Protein AF-A0A7C6R2W4-F1 (afdb_monomer_lite)

Secondary structure (DSSP, 8-state):
----TT-HHHHHTT-B-TTT-PBPEEEEEE-TTS-EEEEEEE-TTSPP-HHHHHHHHHHHHHHHHH--B--TT--TTS--B---GGGTT--

Structure (mmCIF, N/CA/C/O backbone):
data_AF-A0A7C6R2W4-F1
#
_entry.id   AF-A0A7C6R2W4-F1
#
loop_
_atom_site.group_PDB
_atom_site.id
_atom_site.type_symbol
_atom_site.label_atom_id
_atom_site.label_alt_id
_atom_site.label_comp_id
_atom_site.label_asym_id
_atom_site.label_entity_id
_atom_site.label_seq_id
_atom_site.pdbx_PDB_ins_code
_atom_site.Cartn_x
_atom_site.Cartn_y
_atom_site.Cartn_z
_atom_site.occupancy
_atom_site.B_iso_or_equiv
_atom_site.auth_seq_id
_atom_site.auth_comp_id
_atom_site.auth_asym_id
_atom_site.auth_atom_id
_atom_site.pdbx_PDB_model_num
ATOM 1 N N . MET A 1 1 ? -17.764 -7.837 -1.039 1.00 83.81 1 MET A N 1
ATOM 2 C CA . MET A 1 1 ? -17.204 -7.265 0.207 1.00 83.81 1 MET A CA 1
ATOM 3 C C . MET A 1 1 ? -16.847 -8.414 1.133 1.00 83.81 1 MET A C 1
ATOM 5 O O . MET A 1 1 ? -17.575 -9.399 1.127 1.00 83.81 1 MET A O 1
ATOM 9 N N . LEU A 1 2 ? -15.737 -8.308 1.865 1.00 94.62 2 LEU A N 1
ATOM 10 C CA . LEU A 1 2 ? -15.282 -9.309 2.837 1.00 94.62 2 LEU A CA 1
ATOM 11 C C . LEU A 1 2 ? -15.769 -8.927 4.244 1.00 94.62 2 LEU A C 1
ATOM 13 O O . LEU A 1 2 ? -15.947 -7.744 4.522 1.00 94.62 2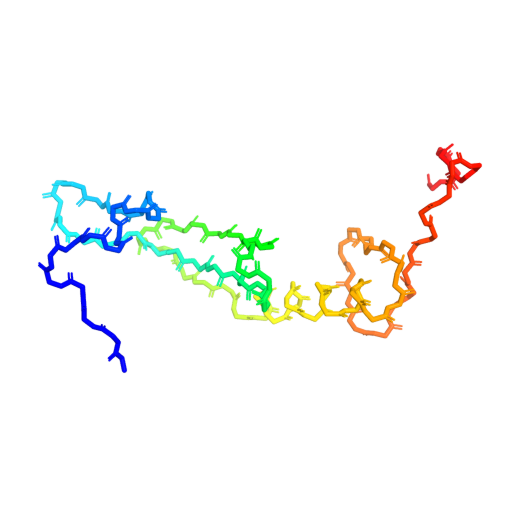 LEU A O 1
ATOM 17 N N . SER A 1 3 ? -15.981 -9.912 5.115 1.00 96.12 3 SER A N 1
ATOM 18 C CA . SER A 1 3 ? -16.347 -9.700 6.519 1.00 96.12 3 SER A CA 1
ATOM 19 C C . SER A 1 3 ? -15.221 -10.179 7.434 1.00 96.12 3 SER A C 1
ATOM 21 O O . SER A 1 3 ? -14.811 -11.328 7.322 1.00 96.12 3 SER A O 1
ATOM 23 N N . ASP A 1 4 ? -14.799 -9.339 8.380 1.00 97.12 4 ASP A N 1
ATOM 24 C CA . ASP A 1 4 ? -13.769 -9.635 9.390 1.00 97.12 4 ASP A CA 1
ATOM 25 C C . ASP A 1 4 ? -14.382 -9.610 10.803 1.00 97.12 4 ASP A C 1
ATOM 27 O O . ASP A 1 4 ? -14.139 -8.713 11.603 1.00 97.12 4 ASP A O 1
ATOM 31 N N . ARG A 1 5 ? -15.282 -10.561 11.097 1.00 95.50 5 ARG A N 1
ATOM 32 C CA . ARG A 1 5 ? -16.015 -10.583 12.383 1.00 95.50 5 ARG A CA 1
ATOM 33 C C . ARG A 1 5 ? -15.138 -10.941 13.575 1.0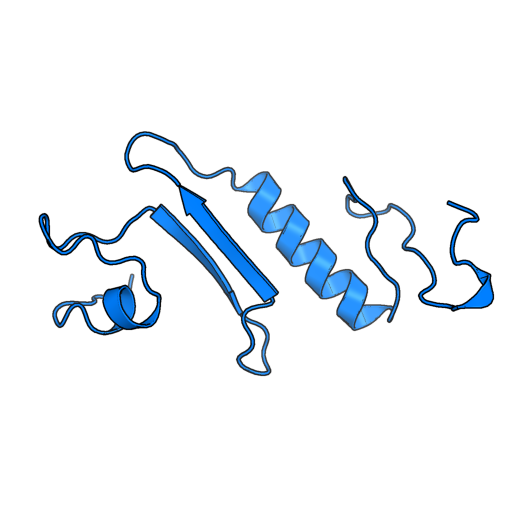0 95.50 5 ARG A C 1
ATOM 35 O O . ARG A 1 5 ? -15.462 -10.551 14.690 1.00 95.50 5 ARG A O 1
ATOM 42 N N . THR A 1 6 ? -14.077 -11.703 13.340 1.00 97.06 6 THR A N 1
ATOM 43 C CA . THR A 1 6 ? -13.095 -12.062 14.366 1.00 97.06 6 THR A CA 1
ATOM 44 C C . THR A 1 6 ? -12.104 -10.931 14.626 1.00 97.06 6 THR A C 1
ATOM 46 O O . THR A 1 6 ? -11.345 -11.026 15.584 1.00 97.06 6 THR A O 1
ATOM 49 N N . GLN A 1 7 ? -12.113 -9.876 13.794 1.00 97.25 7 GLN A N 1
ATOM 50 C CA . GLN A 1 7 ? -11.139 -8.779 13.796 1.00 97.25 7 GLN A CA 1
ATOM 51 C C . GLN A 1 7 ? -9.689 -9.252 13.596 1.00 97.25 7 GLN A C 1
ATOM 53 O O . GLN A 1 7 ? -8.743 -8.509 13.861 1.00 97.25 7 GLN A O 1
ATOM 58 N N . GLU A 1 8 ? -9.498 -10.494 13.147 1.00 97.81 8 GLU A N 1
ATOM 59 C CA . GLU A 1 8 ? -8.183 -11.106 12.997 1.00 97.81 8 GLU A CA 1
ATOM 60 C C . GLU A 1 8 ? -7.425 -10.434 11.858 1.00 97.81 8 GLU A C 1
ATOM 62 O O . GLU A 1 8 ? -6.273 -10.056 12.033 1.00 97.81 8 GLU A O 1
ATOM 67 N N . ILE A 1 9 ? -8.095 -10.174 10.732 1.00 97.31 9 ILE A N 1
ATOM 68 C CA . ILE A 1 9 ? -7.459 -9.546 9.571 1.00 97.31 9 ILE A CA 1
ATOM 69 C C . ILE A 1 9 ? -7.030 -8.122 9.931 1.00 97.31 9 ILE A C 1
ATOM 71 O O . ILE A 1 9 ? -5.878 -7.747 9.725 1.00 97.31 9 ILE A O 1
ATOM 75 N N . SER A 1 10 ? -7.930 -7.332 10.513 1.00 97.31 10 SER A N 1
ATOM 76 C CA . SER A 1 10 ? -7.645 -5.945 10.894 1.00 97.31 10 SER A CA 1
ATOM 77 C C . SER A 1 10 ? -6.503 -5.853 11.914 1.00 97.31 10 SER A C 1
ATOM 79 O O . SER A 1 10 ? -5.679 -4.943 11.829 1.00 97.31 10 SER A O 1
ATOM 81 N N . ARG A 1 11 ? -6.413 -6.816 12.842 1.00 97.44 11 ARG A N 1
ATOM 82 C CA . ARG A 1 11 ? -5.328 -6.918 13.827 1.00 97.44 11 ARG A CA 1
ATOM 83 C C . ARG A 1 11 ? -4.006 -7.339 13.184 1.00 97.44 11 ARG A C 1
ATOM 85 O O . ARG A 1 11 ? -2.986 -6.727 13.469 1.00 97.44 11 ARG A O 1
ATOM 92 N N . THR A 1 12 ? -4.017 -8.334 12.295 1.00 97.31 12 THR A N 1
ATOM 93 C CA . THR A 1 12 ? -2.819 -8.800 11.575 1.00 97.31 12 THR A CA 1
ATOM 94 C C . THR A 1 12 ? -2.207 -7.710 10.702 1.00 97.31 12 THR A C 1
ATOM 96 O O . THR A 1 12 ? -0.990 -7.627 10.598 1.00 97.31 12 THR A O 1
ATOM 99 N N . TYR A 1 13 ? -3.037 -6.865 10.091 1.00 96.75 13 TYR A N 1
ATOM 100 C CA . TYR A 1 13 ? -2.576 -5.725 9.298 1.00 96.75 13 TYR A CA 1
ATOM 101 C C . TYR A 1 13 ? -2.307 -4.465 10.138 1.00 96.75 13 TYR A C 1
ATOM 103 O O . TYR A 1 13 ? -2.041 -3.417 9.558 1.00 96.75 13 TYR A O 1
ATOM 111 N N . GLU A 1 14 ? -2.381 -4.555 11.472 1.00 96.12 14 GLU A N 1
ATOM 112 C CA . GLU A 1 14 ? -2.125 -3.456 12.418 1.00 96.12 14 GLU A CA 1
ATOM 113 C C . GLU A 1 14 ? -2.991 -2.207 12.172 1.00 96.12 14 GLU A C 1
ATOM 115 O O . GLU A 1 14 ? -2.572 -1.067 12.361 1.00 96.12 14 GLU A O 1
ATOM 120 N N . VAL A 1 15 ? -4.234 -2.419 11.735 1.00 96.69 15 VAL A N 1
ATOM 121 C CA . VAL A 1 15 ? -5.186 -1.347 11.396 1.00 96.69 15 VAL A CA 1
ATOM 122 C C . VAL A 1 15 ? -6.461 -1.414 12.222 1.00 96.69 15 VAL A C 1
ATOM 124 O O . VAL A 1 15 ? -7.394 -0.668 11.949 1.00 96.69 15 VAL A O 1
ATOM 127 N N . LEU A 1 16 ? -6.532 -2.288 13.222 1.00 96.75 16 LEU A N 1
ATOM 128 C CA . LEU A 1 16 ? -7.656 -2.338 14.146 1.00 96.75 16 LEU A CA 1
ATOM 129 C C . LEU A 1 16 ? -7.552 -1.206 15.175 1.00 96.75 16 LEU A C 1
ATOM 131 O O . LEU A 1 16 ? -6.541 -1.060 15.856 1.00 96.75 16 LEU A O 1
ATOM 135 N N . ASP A 1 17 ? -8.620 -0.433 15.314 1.00 94.88 17 ASP A N 1
ATOM 136 C CA . ASP A 1 17 ? -8.851 0.397 16.488 1.00 94.88 17 ASP A CA 1
ATOM 137 C C . ASP A 1 17 ? -9.453 -0.486 17.591 1.00 94.88 17 ASP A C 1
ATOM 139 O O . ASP A 1 17 ? -10.613 -0.894 17.515 1.00 94.88 17 ASP A O 1
ATOM 143 N N . GLU A 1 18 ? -8.647 -0.811 18.602 1.00 94.62 18 GLU A N 1
ATOM 144 C CA . GLU A 1 18 ? -9.038 -1.684 19.717 1.00 94.62 18 GLU A CA 1
ATOM 145 C C . GLU A 1 18 ? -10.148 -1.087 20.592 1.00 94.62 18 GLU A C 1
ATOM 147 O O . GLU A 1 18 ? -10.870 -1.831 21.252 1.00 94.62 18 GLU A O 1
ATOM 152 N N . GLU A 1 19 ? -10.299 0.241 20.614 1.00 94.25 19 GLU A N 1
ATOM 153 C CA . GLU A 1 19 ? -11.314 0.902 21.436 1.00 94.25 19 GLU A CA 1
ATOM 154 C C . GLU A 1 19 ? -12.693 0.803 20.779 1.00 94.25 19 GLU A C 1
ATOM 156 O O . GLU A 1 19 ? -13.688 0.476 21.428 1.00 94.25 19 GLU A O 1
ATOM 161 N N . THR A 1 20 ? -12.757 1.067 19.472 1.00 94.38 20 THR A N 1
ATOM 162 C CA . THR A 1 20 ? -14.025 1.093 18.730 1.00 94.38 20 THR A CA 1
ATOM 163 C C . THR A 1 20 ? -14.360 -0.234 18.049 1.00 94.38 20 THR A C 1
ATOM 165 O O . THR A 1 20 ? -15.504 -0.448 17.643 1.00 94.38 20 THR A O 1
ATOM 168 N N . GLY A 1 21 ? -13.379 -1.128 17.900 1.00 93.94 21 GLY A N 1
ATOM 169 C CA . GLY A 1 21 ? -13.501 -2.388 17.169 1.00 93.94 21 GLY A CA 1
ATOM 170 C C . GLY A 1 21 ? -13.601 -2.224 15.647 1.00 93.94 21 GLY A C 1
ATOM 171 O O . GLY A 1 21 ? -13.922 -3.192 14.952 1.00 93.94 21 GLY A O 1
ATOM 172 N N . ALA A 1 22 ? -13.368 -1.016 15.126 1.00 92.94 22 ALA A N 1
ATOM 173 C CA . ALA A 1 22 ? -13.396 -0.704 13.702 1.00 92.94 22 ALA A CA 1
ATOM 174 C C . ALA A 1 22 ? -11.979 -0.674 13.115 1.00 92.94 22 ALA A C 1
ATOM 176 O O . ALA A 1 22 ? -11.013 -0.360 13.799 1.00 92.94 22 ALA A O 1
ATOM 177 N N . ALA A 1 23 ? -11.838 -0.955 11.821 1.00 94.62 23 ALA A N 1
ATOM 178 C CA . ALA A 1 23 ? -10.561 -0.762 11.143 1.00 94.62 23 ALA A CA 1
ATOM 179 C C . ALA A 1 23 ? -10.349 0.716 10.765 1.00 94.62 23 ALA A C 1
ATOM 181 O O . ALA A 1 23 ? -11.268 1.389 10.282 1.00 94.62 23 ALA A O 1
ATOM 182 N N . TYR A 1 24 ? -9.118 1.206 10.909 1.00 94.88 24 TYR A N 1
ATOM 183 C CA . TYR A 1 24 ? -8.658 2.437 10.280 1.00 94.88 24 TYR A CA 1
ATOM 184 C C . TYR A 1 24 ? -8.769 2.347 8.756 1.00 94.88 24 TYR A C 1
ATOM 186 O O . TYR A 1 24 ? -8.853 1.275 8.149 1.00 94.88 24 TYR A O 1
ATOM 194 N N . ARG A 1 25 ? -8.754 3.510 8.102 1.00 95.56 25 ARG A N 1
ATOM 195 C CA . ARG A 1 25 ? -8.855 3.612 6.644 1.00 95.56 25 ARG A CA 1
ATOM 196 C C . ARG A 1 25 ? -7.516 3.278 6.000 1.00 95.56 25 ARG A C 1
ATOM 198 O O . ARG A 1 25 ? -6.789 4.168 5.566 1.00 95.56 25 ARG A O 1
ATOM 205 N N . ALA A 1 26 ? -7.214 1.990 5.933 1.00 96.25 26 ALA A N 1
ATOM 206 C CA . ALA A 1 26 ? -6.000 1.481 5.324 1.00 96.25 26 ALA A CA 1
ATOM 207 C C . ALA A 1 26 ? -6.230 0.971 3.897 1.00 96.25 26 ALA A C 1
ATOM 209 O O . ALA A 1 26 ? -7.316 0.511 3.536 1.00 96.25 26 ALA A O 1
ATOM 210 N N . THR A 1 27 ? -5.196 1.078 3.069 1.00 97.12 27 THR A N 1
ATOM 211 C CA . THR A 1 27 ? -5.129 0.486 1.729 1.00 97.12 27 THR A CA 1
ATOM 212 C C . THR A 1 27 ? -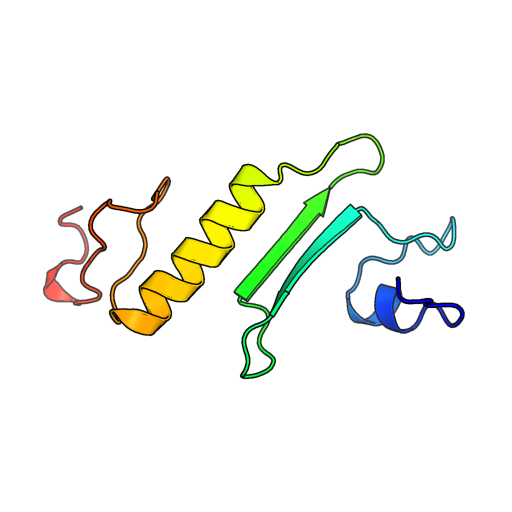3.777 -0.188 1.576 1.00 97.12 27 THR A C 1
ATOM 214 O O . THR A 1 27 ? -2.761 0.426 1.889 1.00 97.12 27 THR A O 1
ATOM 217 N N . PHE A 1 28 ? -3.775 -1.420 1.073 1.00 97.56 28 PHE A N 1
ATOM 218 C CA . PHE A 1 28 ? -2.574 -2.211 0.823 1.00 97.56 28 PHE A CA 1
ATOM 219 C C . PHE A 1 28 ? -2.542 -2.628 -0.648 1.00 97.56 28 PHE A C 1
ATOM 221 O O . PHE A 1 28 ? -3.572 -3.024 -1.197 1.00 97.56 28 PHE A O 1
ATOM 228 N N . ILE A 1 29 ? -1.368 -2.564 -1.273 1.00 97.75 29 ILE A N 1
ATOM 229 C CA . ILE A 1 29 ? -1.099 -3.190 -2.572 1.00 97.75 29 ILE A CA 1
ATOM 230 C C . ILE A 1 29 ? -0.193 -4.383 -2.302 1.00 97.75 29 ILE A C 1
ATOM 232 O O . ILE A 1 29 ? 0.894 -4.234 -1.744 1.00 97.75 29 ILE A O 1
ATOM 236 N N . ILE A 1 30 ? -0.670 -5.565 -2.683 1.00 97.31 30 ILE A N 1
ATOM 237 C CA . ILE A 1 30 ? 0.005 -6.837 -2.437 1.00 97.31 30 ILE A CA 1
ATOM 238 C C . ILE A 1 30 ? 0.365 -7.449 -3.788 1.00 97.31 30 ILE A C 1
ATOM 240 O O . ILE A 1 30 ? -0.506 -7.617 -4.644 1.00 97.31 30 ILE A O 1
ATOM 244 N N . SER A 1 31 ? 1.642 -7.765 -3.989 1.00 95.75 31 SER A N 1
ATOM 245 C CA . SER A 1 31 ? 2.120 -8.416 -5.208 1.00 95.75 31 SER A CA 1
ATOM 246 C C . SER A 1 31 ? 1.729 -9.901 -5.252 1.00 95.75 31 SER A C 1
ATOM 248 O O . SER A 1 31 ? 1.436 -10.507 -4.215 1.00 95.75 31 SER A O 1
ATOM 250 N N . PRO A 1 32 ? 1.751 -10.547 -6.436 1.00 95.81 32 PRO A N 1
ATOM 251 C CA . PRO A 1 32 ? 1.502 -11.987 -6.562 1.00 95.81 32 PRO A CA 1
ATOM 252 C C . PRO A 1 32 ? 2.440 -12.869 -5.720 1.00 95.81 32 PRO A C 1
ATOM 254 O O . PRO A 1 32 ? 2.105 -14.010 -5.423 1.00 95.81 32 PRO A O 1
ATOM 257 N N . GLN A 1 33 ? 3.595 -12.341 -5.305 1.00 95.25 33 GLN A N 1
ATOM 258 C CA . GLN A 1 33 ? 4.559 -12.988 -4.410 1.00 95.25 33 GLN A CA 1
ATOM 259 C C . GLN A 1 33 ? 4.186 -12.839 -2.921 1.00 95.25 33 GLN A C 1
ATOM 261 O O . GLN A 1 33 ? 5.008 -13.122 -2.051 1.00 95.25 33 GLN A O 1
ATOM 266 N N . SER A 1 34 ? 2.963 -12.379 -2.626 1.00 95.06 34 SER A N 1
ATOM 267 C CA . SER A 1 34 ? 2.442 -12.145 -1.274 1.00 95.06 34 SER A CA 1
ATOM 268 C C . SER A 1 34 ? 3.273 -11.150 -0.459 1.00 95.06 34 SER A C 1
ATOM 270 O O . SER A 1 34 ? 3.366 -11.264 0.763 1.00 95.06 34 SER A O 1
ATOM 272 N N . ARG A 1 35 ? 3.876 -10.159 -1.125 1.00 96.25 35 ARG A N 1
ATOM 273 C CA . ARG A 1 35 ? 4.597 -9.058 -0.477 1.00 96.25 35 ARG A CA 1
ATOM 274 C C . ARG A 1 35 ? 3.765 -7.785 -0.529 1.00 96.25 35 ARG A C 1
ATOM 276 O O . ARG A 1 35 ? 3.119 -7.503 -1.534 1.00 96.25 35 ARG A O 1
ATOM 283 N N . ILE A 1 36 ? 3.772 -7.027 0.563 1.00 97.00 36 ILE A N 1
ATOM 284 C CA . ILE A 1 36 ? 3.178 -5.690 0.598 1.00 97.00 36 ILE A CA 1
ATOM 285 C C . ILE A 1 36 ? 4.153 -4.744 -0.105 1.00 97.00 36 ILE A C 1
ATOM 287 O O . ILE A 1 36 ? 5.255 -4.524 0.388 1.00 97.00 36 ILE A O 1
ATOM 291 N N . GLU A 1 37 ? 3.738 -4.196 -1.243 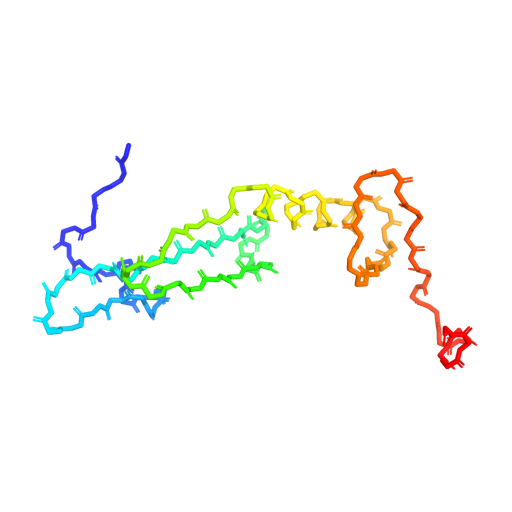1.00 96.69 37 GLU A N 1
ATOM 292 C CA . GLU A 1 37 ? 4.530 -3.232 -2.024 1.00 96.69 37 GLU A CA 1
ATOM 293 C C . GLU A 1 37 ? 4.209 -1.787 -1.624 1.00 96.69 37 GLU A C 1
ATOM 295 O O . GLU A 1 37 ? 5.017 -0.877 -1.788 1.00 96.69 37 GLU A O 1
ATOM 300 N N . TYR A 1 38 ? 3.008 -1.565 -1.089 1.00 97.00 38 TYR A N 1
ATOM 301 C CA . TYR A 1 38 ? 2.556 -0.263 -0.621 1.00 97.00 38 TYR A CA 1
ATOM 302 C C . TYR A 1 38 ? 1.497 -0.425 0.462 1.00 97.00 38 TYR A C 1
ATOM 304 O O . TYR A 1 38 ? 0.622 -1.291 0.368 1.00 97.00 38 TYR A O 1
ATOM 312 N N . TYR A 1 39 ? 1.546 0.459 1.454 1.00 96.88 39 TYR A N 1
ATOM 313 C CA . TYR A 1 39 ? 0.486 0.635 2.431 1.00 96.88 39 TYR A CA 1
ATOM 314 C C . TYR A 1 39 ? 0.294 2.119 2.741 1.00 96.88 39 TYR A C 1
ATOM 316 O O . TYR A 1 39 ? 1.248 2.895 2.780 1.00 96.88 39 TYR A O 1
ATOM 324 N N . CYS A 1 40 ? -0.952 2.522 2.966 1.00 96.25 40 CYS A N 1
ATOM 325 C CA . CYS A 1 40 ? -1.281 3.866 3.419 1.00 96.25 40 CYS A CA 1
ATOM 326 C C . CYS A 1 40 ? -2.453 3.813 4.389 1.00 96.25 40 CYS A C 1
ATOM 328 O O . CYS A 1 40 ? -3.443 3.126 4.129 1.00 96.25 40 CYS A O 1
ATOM 330 N N . VAL A 1 41 ? -2.329 4.543 5.497 1.00 95.94 41 VAL A N 1
ATOM 331 C CA . VAL A 1 41 ? -3.322 4.614 6.569 1.00 95.94 41 VAL A CA 1
ATOM 332 C C . VAL A 1 41 ? -3.771 6.060 6.717 1.00 95.94 41 VAL A C 1
ATOM 334 O O . VAL A 1 41 ? -2.956 6.955 6.929 1.00 95.94 41 VAL A O 1
ATOM 337 N N . TYR A 1 42 ? -5.076 6.282 6.601 1.00 93.19 42 TYR A N 1
ATOM 338 C CA . TYR A 1 42 ? -5.696 7.589 6.779 1.00 93.19 42 TYR A CA 1
ATOM 339 C C . TYR A 1 42 ? -6.386 7.687 8.146 1.00 93.19 42 TYR A C 1
ATOM 341 O O . TYR A 1 42 ? -6.964 6.694 8.612 1.00 93.19 42 TYR A O 1
ATOM 349 N N . PRO A 1 43 ? -6.425 8.891 8.749 1.00 90.25 43 PRO A N 1
ATOM 350 C CA . PRO A 1 43 ? -7.350 9.187 9.838 1.00 90.25 43 PRO A CA 1
ATOM 351 C C . PRO A 1 43 ? -8.801 8.910 9.425 1.00 90.25 43 PRO A C 1
ATOM 353 O O . PRO A 1 43 ? -9.143 8.908 8.237 1.00 90.25 43 PRO A O 1
ATOM 356 N N . ARG A 1 44 ? -9.687 8.707 10.403 1.00 86.75 44 ARG A N 1
ATOM 357 C CA . ARG A 1 44 ? -11.096 8.352 10.147 1.00 86.75 44 ARG A CA 1
ATOM 358 C C . ARG A 1 44 ? -11.851 9.443 9.386 1.00 86.75 44 ARG A C 1
ATOM 360 O O . ARG A 1 44 ? -12.791 9.139 8.650 1.00 86.75 44 ARG A O 1
ATOM 367 N N . GLU A 1 45 ? -11.422 10.686 9.545 1.00 92.25 45 GLU A N 1
ATOM 368 C CA . GLU A 1 45 ? -12.030 11.897 9.004 1.00 92.25 45 GLU A CA 1
ATOM 369 C C . GLU A 1 45 ? -11.606 12.165 7.553 1.00 92.25 45 GLU A C 1
ATOM 371 O O . GLU A 1 45 ? -12.265 12.930 6.851 1.00 92.25 45 GLU A O 1
ATOM 376 N N . VAL A 1 46 ? -10.529 11.527 7.078 1.00 94.12 46 VAL A N 1
ATOM 377 C CA . VAL A 1 46 ? -9.920 11.830 5.778 1.00 94.12 46 VAL A CA 1
ATOM 378 C C . VAL A 1 46 ? -10.289 10.772 4.733 1.00 94.12 46 VAL A C 1
ATOM 380 O O . VAL A 1 46 ? -10.337 9.562 4.981 1.00 94.12 46 VAL A O 1
ATOM 383 N N . GLY A 1 47 ? -10.620 11.243 3.531 1.00 93.88 47 GLY A N 1
ATOM 384 C CA . GLY A 1 47 ? -10.877 10.402 2.364 1.00 93.88 47 GLY A CA 1
ATOM 385 C C . GLY A 1 47 ? -9.584 9.906 1.717 1.00 93.88 47 GLY A C 1
ATOM 386 O O . GLY A 1 47 ? -8.568 10.593 1.726 1.00 93.88 47 GLY A O 1
ATOM 387 N N . ARG A 1 48 ? -9.641 8.718 1.113 1.00 96.19 48 ARG A N 1
ATOM 388 C CA . ARG A 1 48 ? -8.539 8.192 0.297 1.00 96.19 48 ARG A CA 1
ATOM 389 C C . ARG A 1 48 ? -8.491 8.906 -1.050 1.00 96.19 48 ARG A C 1
ATOM 391 O O . ARG A 1 48 ? -9.541 9.236 -1.600 1.00 96.19 48 ARG A O 1
ATOM 398 N N . ASN A 1 49 ? -7.291 9.052 -1.602 1.00 95.94 49 ASN A N 1
ATOM 399 C CA . ASN A 1 49 ? -7.097 9.492 -2.979 1.00 95.94 49 ASN A CA 1
ATOM 400 C C . ASN A 1 49 ? -6.955 8.267 -3.899 1.00 95.94 49 ASN A C 1
ATOM 402 O O . ASN A 1 49 ? -5.945 7.568 -3.852 1.00 95.94 49 ASN A O 1
ATOM 406 N N . VAL A 1 50 ? -7.979 7.995 -4.713 1.00 96.25 50 VAL A N 1
ATOM 407 C CA . VAL A 1 50 ? -7.992 6.839 -5.626 1.00 96.25 50 VAL A CA 1
ATOM 408 C C . VAL A 1 50 ? -6.963 6.994 -6.744 1.00 96.25 50 VAL A C 1
ATOM 410 O O . VAL A 1 50 ? -6.306 6.012 -7.086 1.00 96.25 50 VAL A O 1
ATOM 413 N N . ASP A 1 51 ? -6.774 8.206 -7.264 1.00 96.81 51 ASP A N 1
ATOM 414 C CA . ASP A 1 51 ? -5.815 8.462 -8.342 1.00 96.81 51 ASP A CA 1
ATOM 415 C C . ASP A 1 51 ? -4.384 8.160 -7.889 1.00 96.81 51 ASP A C 1
ATOM 417 O O . ASP A 1 51 ? -3.609 7.568 -8.636 1.00 96.81 51 ASP A O 1
ATOM 421 N N . GLU A 1 52 ? -4.054 8.470 -6.631 1.00 96.38 52 GLU A N 1
ATOM 422 C CA . GLU A 1 52 ? -2.747 8.132 -6.061 1.00 96.38 52 GLU A CA 1
ATOM 423 C C . GLU A 1 52 ? -2.566 6.619 -5.891 1.00 96.38 52 GLU A C 1
ATOM 425 O O . GLU A 1 52 ? -1.514 6.081 -6.227 1.00 96.38 52 GLU A O 1
ATOM 430 N N . ILE A 1 53 ? -3.601 5.907 -5.437 1.00 97.06 53 ILE A N 1
ATOM 431 C CA . ILE A 1 53 ? -3.554 4.442 -5.310 1.00 97.06 53 ILE A CA 1
ATOM 432 C C . ILE A 1 53 ? -3.317 3.794 -6.683 1.00 97.06 53 ILE A C 1
ATOM 434 O O . ILE A 1 53 ? -2.502 2.878 -6.802 1.00 97.06 53 ILE A O 1
ATOM 438 N N . ILE A 1 54 ? -3.989 4.285 -7.730 1.00 97.44 54 ILE A N 1
ATOM 439 C CA . ILE A 1 54 ? -3.801 3.803 -9.105 1.00 97.44 54 ILE A CA 1
ATOM 440 C C . ILE A 1 54 ? -2.395 4.142 -9.611 1.00 97.44 54 ILE A C 1
ATOM 442 O O . ILE A 1 54 ? -1.734 3.274 -10.181 1.00 97.44 54 ILE A O 1
ATOM 446 N N . ARG A 1 55 ? -1.906 5.364 -9.366 1.00 97.62 55 ARG A N 1
ATOM 447 C CA . ARG A 1 55 ? -0.559 5.791 -9.770 1.00 97.62 55 ARG A CA 1
ATOM 448 C C . ARG A 1 55 ? 0.517 4.903 -9.145 1.00 97.62 55 ARG A C 1
ATOM 450 O O . ARG A 1 55 ? 1.413 4.448 -9.853 1.00 97.62 55 ARG A O 1
ATOM 457 N N . VAL A 1 56 ? 0.414 4.616 -7.845 1.00 97.38 56 VAL A N 1
ATOM 458 C CA . VAL A 1 56 ? 1.350 3.723 -7.145 1.00 97.38 56 VAL A CA 1
ATOM 459 C C . VAL A 1 56 ? 1.249 2.293 -7.674 1.00 97.38 56 VAL A C 1
ATOM 461 O O . VAL A 1 56 ? 2.277 1.669 -7.920 1.00 97.38 56 VAL A O 1
ATOM 464 N N . LEU A 1 57 ? 0.040 1.777 -7.923 1.00 97.56 57 LEU A N 1
ATOM 465 C CA . LEU A 1 57 ? -0.135 0.451 -8.523 1.00 97.56 57 LEU A CA 1
ATOM 466 C C . LEU A 1 57 ? 0.566 0.349 -9.886 1.00 97.56 57 LEU A C 1
ATOM 468 O O . LEU A 1 57 ? 1.281 -0.619 -10.143 1.00 97.56 57 LEU A O 1
ATOM 472 N N . GLN A 1 58 ? 0.395 1.356 -10.743 1.00 97.56 58 GLN A N 1
ATOM 473 C CA . GLN A 1 58 ? 1.040 1.409 -12.056 1.00 97.56 58 GLN A CA 1
ATOM 474 C C . GLN A 1 58 ? 2.561 1.546 -11.946 1.00 97.56 58 GLN A C 1
ATOM 476 O O . GLN A 1 58 ? 3.273 0.909 -12.715 1.00 97.56 58 GLN A O 1
ATOM 481 N N . ALA A 1 59 ? 3.062 2.322 -10.984 1.00 97.19 59 ALA A N 1
ATOM 482 C CA . ALA A 1 59 ? 4.492 2.437 -10.701 1.00 97.19 59 ALA A CA 1
ATOM 483 C C . ALA A 1 59 ? 5.107 1.087 -10.303 1.00 97.19 59 ALA A C 1
ATOM 485 O O . ALA A 1 59 ? 6.126 0.683 -10.858 1.00 97.19 59 ALA A O 1
ATOM 486 N N . VAL A 1 60 ? 4.460 0.360 -9.385 1.00 96.31 60 VAL A N 1
ATOM 487 C CA . VAL A 1 60 ? 4.899 -0.977 -8.954 1.00 96.31 60 VAL A CA 1
ATOM 488 C C . VAL A 1 60 ? 4.917 -1.949 -10.139 1.00 96.31 60 VAL A C 1
ATOM 490 O O . VAL A 1 60 ? 5.886 -2.683 -10.329 1.00 96.31 60 VAL A O 1
ATOM 493 N N . GLN A 1 61 ? 3.878 -1.928 -10.978 1.00 96.19 61 GLN A N 1
ATOM 494 C CA . GLN A 1 61 ? 3.817 -2.755 -12.187 1.00 96.19 61 GLN A CA 1
ATOM 495 C C . GLN A 1 61 ? 4.884 -2.371 -13.221 1.00 96.19 61 GLN A C 1
ATOM 497 O O . GLN A 1 61 ? 5.474 -3.258 -13.835 1.00 96.19 61 GLN A O 1
ATOM 502 N N . PHE A 1 62 ? 5.150 -1.075 -13.404 1.00 96.69 62 PHE A N 1
ATOM 503 C CA . PHE A 1 62 ? 6.188 -0.578 -14.305 1.00 96.69 62 PHE A CA 1
ATOM 504 C C . PHE A 1 62 ? 7.568 -1.068 -13.870 1.00 96.69 62 PHE A C 1
ATOM 506 O O . PHE A 1 62 ? 8.251 -1.701 -14.669 1.00 96.69 62 PHE A O 1
ATOM 513 N N . ALA A 1 63 ? 7.933 -0.867 -12.599 1.00 95.00 63 ALA A N 1
ATOM 514 C CA . ALA A 1 63 ? 9.212 -1.320 -12.054 1.00 95.00 63 ALA A CA 1
ATOM 515 C C . ALA A 1 63 ? 9.407 -2.833 -12.230 1.00 95.00 63 ALA A C 1
ATOM 517 O O . ALA A 1 63 ? 10.475 -3.287 -12.634 1.00 95.00 63 ALA A O 1
ATOM 518 N N . ALA A 1 64 ? 8.353 -3.622 -11.989 1.00 93.50 64 ALA A N 1
ATOM 519 C CA . ALA A 1 64 ? 8.390 -5.069 -12.178 1.00 93.50 64 ALA A CA 1
ATOM 520 C C . ALA A 1 64 ? 8.545 -5.486 -13.654 1.00 93.50 64 ALA A C 1
ATOM 522 O O . ALA A 1 64 ? 9.153 -6.517 -13.934 1.00 93.50 64 ALA A O 1
ATOM 523 N N . ALA A 1 65 ? 7.997 -4.711 -14.594 1.00 94.31 65 ALA A N 1
ATOM 524 C CA . ALA A 1 65 ? 8.044 -5.018 -16.022 1.00 94.31 65 ALA A CA 1
ATOM 525 C C . ALA A 1 65 ? 9.354 -4.579 -16.696 1.00 94.31 65 ALA A C 1
ATOM 527 O O . ALA A 1 65 ? 9.825 -5.262 -17.604 1.00 94.31 65 ALA A O 1
ATOM 528 N N . THR A 1 66 ? 9.928 -3.445 -16.285 1.00 94.31 66 THR A N 1
ATOM 529 C CA . THR A 1 66 ? 11.124 -2.865 -16.918 1.00 94.31 66 THR A CA 1
ATOM 530 C C . THR A 1 66 ? 12.416 -3.182 -16.172 1.00 94.31 66 THR A C 1
ATOM 532 O O . THR A 1 66 ? 13.484 -3.162 -16.777 1.00 94.31 66 THR A O 1
ATOM 535 N N . GLY A 1 67 ? 12.337 -3.472 -14.869 1.00 92.88 67 GLY A N 1
ATOM 536 C CA . GLY A 1 67 ? 13.505 -3.544 -13.989 1.00 92.88 67 GLY A CA 1
ATOM 537 C C . GLY A 1 67 ? 14.108 -2.174 -13.656 1.00 92.88 67 GLY A C 1
ATOM 538 O O . GLY A 1 67 ? 15.164 -2.110 -13.031 1.00 92.88 67 GLY A O 1
ATOM 539 N N . GLU A 1 68 ? 13.459 -1.082 -14.068 1.00 93.50 68 GLU A N 1
ATOM 540 C CA . GLU A 1 68 ? 13.882 0.285 -13.770 1.00 93.50 68 GLU A CA 1
ATOM 541 C C . GLU A 1 68 ? 13.285 0.780 -12.445 1.00 93.50 68 GLU A C 1
ATOM 543 O O . GLU A 1 68 ? 12.216 0.356 -12.001 1.00 93.50 68 GLU A O 1
ATOM 548 N N . GLY A 1 69 ? 13.976 1.726 -11.815 1.00 92.62 69 GLY A N 1
ATOM 549 C CA . GLY A 1 69 ? 13.480 2.474 -10.670 1.00 92.62 69 GLY A CA 1
ATOM 550 C C . GLY A 1 69 ? 12.412 3.488 -11.075 1.00 92.62 69 GLY A C 1
ATOM 551 O O . GLY A 1 69 ? 12.386 3.984 -12.203 1.00 92.62 69 GLY A O 1
ATOM 552 N N . VAL A 1 70 ? 11.540 3.831 -10.128 1.00 95.12 70 VAL A N 1
ATOM 553 C CA . VAL A 1 70 ? 10.462 4.804 -10.334 1.00 95.12 70 VAL A CA 1
ATOM 554 C C . VAL A 1 70 ? 10.793 6.108 -9.595 1.00 95.12 70 VAL A C 1
ATOM 556 O O . VAL A 1 70 ? 10.909 6.078 -8.368 1.00 95.12 70 VAL A O 1
ATOM 559 N N . PRO A 1 71 ? 10.944 7.251 -10.294 1.00 93.38 71 PRO A N 1
ATOM 560 C CA . PRO A 1 71 ? 11.227 8.534 -9.654 1.00 93.38 71 PRO A CA 1
ATOM 561 C C . PRO A 1 71 ? 10.090 9.038 -8.756 1.00 93.38 71 PRO A C 1
ATOM 563 O O . PRO A 1 71 ? 8.923 8.654 -8.880 1.00 93.38 71 PRO A O 1
ATOM 566 N N . ALA A 1 72 ? 10.423 9.984 -7.875 1.00 92.94 72 ALA A N 1
ATOM 567 C CA . ALA A 1 72 ? 9.424 10.732 -7.122 1.00 92.94 72 ALA A CA 1
ATOM 568 C C . ALA A 1 72 ? 8.481 11.487 -8.075 1.00 92.94 72 ALA A C 1
ATOM 570 O O . ALA A 1 72 ? 8.923 12.103 -9.042 1.00 92.94 72 ALA A O 1
ATOM 571 N N . GLY A 1 73 ? 7.175 11.436 -7.801 1.00 92.19 73 GLY A N 1
ATOM 572 C CA . GLY A 1 73 ? 6.165 12.081 -8.647 1.00 92.19 73 GLY A CA 1
ATOM 573 C C . GLY A 1 73 ? 5.962 11.421 -10.015 1.00 92.19 73 GLY A C 1
ATOM 574 O O . GLY A 1 73 ? 5.355 12.034 -10.888 1.00 92.19 73 GLY A O 1
ATOM 575 N N . TRP A 1 74 ? 6.453 10.193 -10.214 1.00 96.88 74 TRP A N 1
ATOM 576 C CA . TRP A 1 74 ? 6.296 9.487 -11.482 1.00 96.88 74 TRP A CA 1
ATOM 577 C C . TRP A 1 74 ? 4.827 9.268 -11.864 1.00 96.88 74 TRP A C 1
ATOM 579 O O . TRP A 1 74 ? 4.010 8.866 -11.027 1.00 96.88 74 TRP A O 1
ATOM 589 N N . HIS A 1 75 ? 4.521 9.448 -13.147 1.00 96.25 75 HIS A N 1
ATOM 590 C CA . HIS A 1 75 ? 3.238 9.123 -13.767 1.00 96.25 75 HIS A CA 1
ATOM 591 C C . HIS A 1 75 ? 3.421 8.242 -15.014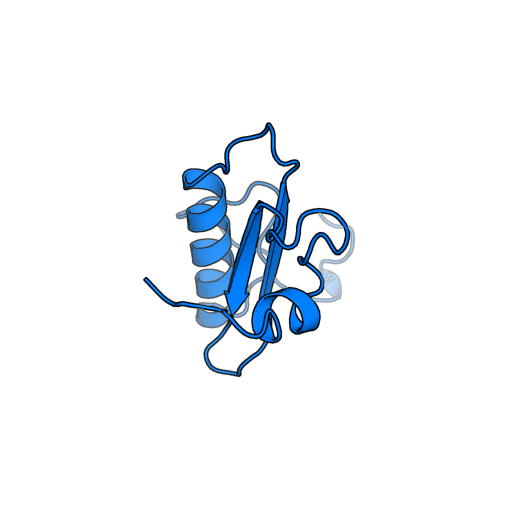 1.00 96.25 75 HIS A C 1
ATOM 593 O O . HIS A 1 75 ? 4.469 8.306 -15.662 1.00 96.25 75 HIS A O 1
ATOM 599 N N . PRO A 1 76 ? 2.395 7.462 -15.408 1.00 94.81 76 PRO A N 1
ATOM 600 C CA . PRO A 1 76 ? 2.448 6.647 -16.618 1.00 94.81 76 PRO A CA 1
ATOM 601 C C . PRO A 1 76 ? 2.889 7.441 -17.853 1.00 94.81 76 PRO A C 1
ATOM 603 O O . PRO A 1 76 ? 2.373 8.523 -18.128 1.00 94.81 76 PRO A O 1
ATOM 606 N N . GLY A 1 77 ? 3.837 6.879 -18.603 1.00 93.62 77 GLY A N 1
ATOM 607 C CA . GLY A 1 77 ? 4.442 7.515 -19.778 1.00 93.62 77 GLY A CA 1
ATOM 608 C C . GLY A 1 77 ? 5.718 8.310 -19.487 1.00 93.62 77 GLY A C 1
ATOM 609 O O . GLY A 1 77 ? 6.410 8.686 -20.429 1.00 93.62 77 GLY A O 1
ATOM 610 N N . GLN A 1 78 ? 6.065 8.539 -1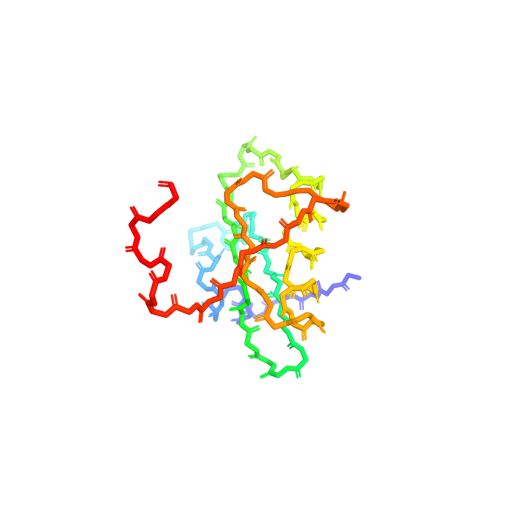8.218 1.00 95.31 78 GLN A N 1
ATOM 611 C CA . GLN A 1 78 ? 7.358 9.113 -17.843 1.00 95.31 78 GLN A CA 1
ATOM 612 C C . GLN A 1 78 ? 8.460 8.040 -17.810 1.00 95.31 78 GLN A C 1
ATOM 614 O O . GLN A 1 78 ? 8.170 6.876 -17.509 1.00 95.31 78 GLN A O 1
ATOM 619 N N . PRO A 1 79 ? 9.722 8.410 -18.100 1.00 93.69 79 PRO A N 1
ATOM 620 C CA . PRO A 1 79 ? 10.841 7.475 -18.041 1.00 93.69 79 PRO A CA 1
ATOM 621 C C . PRO A 1 79 ? 11.112 7.003 -16.605 1.00 93.69 79 PRO A C 1
ATOM 623 O O . PRO A 1 79 ? 10.875 7.738 -15.642 1.00 93.69 79 PRO A O 1
ATOM 626 N N . GLY A 1 80 ? 11.618 5.775 -16.476 1.00 92.81 80 GLY A N 1
ATOM 627 C CA . GLY A 1 80 ? 12.191 5.272 -15.232 1.00 92.81 80 GLY A CA 1
ATOM 628 C C . GLY A 1 80 ? 13.622 5.766 -15.012 1.00 92.81 80 GLY A C 1
ATOM 629 O O . GLY A 1 80 ? 14.169 6.547 -15.794 1.00 92.81 80 GLY A O 1
ATOM 630 N N . ILE A 1 81 ? 14.232 5.305 -13.922 1.00 91.75 81 ILE A N 1
ATOM 631 C CA . ILE A 1 81 ? 15.638 5.552 -13.580 1.00 91.75 81 ILE A CA 1
ATOM 632 C C . ILE A 1 81 ? 16.388 4.220 -13.604 1.00 91.75 81 ILE A C 1
ATOM 634 O O . ILE A 1 81 ? 15.917 3.228 -13.049 1.00 91.75 81 ILE A O 1
ATOM 638 N N . LYS A 1 82 ? 17.582 4.181 -14.200 1.00 89.00 82 LYS A N 1
ATOM 639 C CA . LYS A 1 82 ? 18.426 2.984 -14.140 1.00 89.00 82 LYS A CA 1
ATOM 640 C C . LYS A 1 82 ? 19.001 2.804 -12.738 1.00 89.00 82 LYS A C 1
ATOM 642 O O . LYS A 1 82 ? 19.537 3.736 -12.148 1.00 89.00 82 LYS A O 1
ATOM 647 N N . ILE A 1 83 ? 18.906 1.588 -12.213 1.00 84.88 83 ILE A N 1
ATOM 648 C CA . ILE A 1 83 ? 19.396 1.244 -10.874 1.00 84.88 83 ILE A CA 1
ATOM 649 C C . ILE A 1 83 ? 20.850 0.760 -10.994 1.00 84.88 83 ILE A C 1
ATOM 651 O O . ILE A 1 83 ? 21.153 -0.408 -10.763 1.00 84.88 83 ILE A O 1
ATOM 655 N N . GLU A 1 84 ? 21.747 1.648 -11.420 1.00 84.19 84 GLU A N 1
ATOM 656 C CA . GLU A 1 84 ? 23.179 1.360 -11.569 1.00 84.19 84 GLU A CA 1
ATOM 657 C C . GLU A 1 84 ? 23.997 2.215 -10.585 1.00 84.19 84 GLU A C 1
ATOM 659 O O . GLU A 1 84 ? 23.659 3.363 -10.292 1.00 84.19 84 GLU A O 1
ATOM 664 N N . PHE A 1 85 ? 25.059 1.635 -10.013 1.00 79.25 85 PHE A N 1
ATOM 665 C CA . PHE A 1 85 ? 25.861 2.290 -8.970 1.00 79.25 85 PHE A CA 1
ATOM 666 C C . PHE A 1 85 ? 26.626 3.518 -9.489 1.00 79.25 85 PHE A C 1
ATOM 668 O O . PHE A 1 85 ? 26.877 4.457 -8.739 1.00 79.25 85 PHE A O 1
ATOM 675 N N . ASP A 1 86 ? 26.985 3.522 -10.770 1.00 78.31 86 ASP A N 1
ATOM 676 C CA . ASP A 1 86 ? 27.667 4.629 -11.444 1.00 78.31 86 ASP A CA 1
ATOM 677 C C . ASP A 1 86 ? 26.795 5.888 -11.582 1.00 78.31 86 ASP A C 1
ATOM 679 O O . ASP A 1 86 ? 27.336 6.985 -11.700 1.00 78.31 86 ASP A O 1
ATOM 683 N N . GLN A 1 87 ? 25.468 5.753 -11.500 1.00 69.62 87 GLN A N 1
ATOM 684 C CA . GLN A 1 87 ? 24.517 6.870 -11.542 1.00 69.62 87 GLN A CA 1
ATOM 685 C C . GLN A 1 87 ? 24.212 7.474 -10.161 1.00 69.62 87 GLN A C 1
ATOM 687 O O . GLN A 1 87 ? 23.416 8.413 -10.044 1.00 69.62 87 GLN A O 1
ATOM 692 N N . ALA A 1 88 ? 24.833 6.968 -9.091 1.00 72.31 88 ALA A N 1
ATOM 693 C CA . ALA A 1 88 ? 24.632 7.494 -7.747 1.00 72.31 88 ALA A CA 1
ATOM 694 C C . ALA A 1 88 ? 25.141 8.947 -7.637 1.00 72.31 88 ALA A C 1
ATOM 696 O O . ALA A 1 88 ? 26.339 9.214 -7.707 1.00 72.31 88 ALA A O 1
ATOM 697 N N . GLY A 1 89 ? 24.218 9.896 -7.431 1.00 72.00 89 GLY A N 1
ATOM 698 C CA . GLY A 1 89 ? 24.526 11.323 -7.252 1.00 72.00 89 GLY A CA 1
ATOM 699 C C . GLY A 1 89 ? 24.560 12.160 -8.536 1.00 72.00 89 GLY A C 1
ATOM 700 O O . GLY A 1 89 ? 24.966 13.316 -8.482 1.00 72.00 89 GLY A O 1
ATOM 701 N N . THR A 1 90 ? 24.144 11.603 -9.678 1.00 69.62 90 THR A N 1
ATOM 702 C CA . THR A 1 90 ? 24.020 12.336 -10.959 1.00 69.62 90 THR A CA 1
ATOM 703 C C . THR A 1 90 ? 22.595 12.844 -11.238 1.00 69.62 90 THR A C 1
ATOM 705 O O . THR A 1 90 ? 22.348 13.435 -12.288 1.00 69.62 90 THR A O 1
ATOM 708 N N . ILE A 1 91 ? 21.671 12.589 -10.305 1.00 59.19 91 ILE A N 1
ATOM 709 C CA . ILE A 1 91 ? 20.257 13.006 -10.303 1.00 59.19 91 ILE A CA 1
ATOM 710 C C . ILE A 1 91 ? 20.067 14.415 -9.747 1.00 59.19 91 ILE A C 1
ATOM 712 O O . ILE A 1 91 ? 20.729 14.741 -8.736 1.00 59.19 91 ILE A O 1
#

Foldseek 3Di:
DDDDPVCPVLVVVVQADPVVRDGFPKDFDADPVRDTPDMDGDGPPDDDDPVVVVQSVVQVVVCVVPVFAADPPDGPPDDGHHPDPVCVPVD

Sequence (91 aa):
MLSDRTQEISRTYEVLDEETGAAYRATFIISPQSRIEYYCVYPREVGRNVDEIIRVLQAVQFAAATGEGVPAGWHPGQPGIKIEFDQAGTI

Radius of gyration: 16.99 Å; chains: 1; bounding box: 45×26×41 Å

pLDDT: mean 93.13, std 7.05, range [59.19, 97.81]